Protein AF-A0A9X2CQ93-F1 (afdb_monomer_lite)

Organism: NCBI:txid2917993

Sequence (84 aa):
MSAIDSAQFSAAVSEVAEVEYVGTALTFQMCIGFLITIFSINLIPMIQRYVGWEWVFALLAIGPILGILSMVKYKRHEFNHVER

InterPro domains:
  IPR036259 MFS transporter superfamily [G3DSA:1.20.1250.20] (3-83)
  IPR036259 MFS transporter superfamily [SSF103473] (8-77)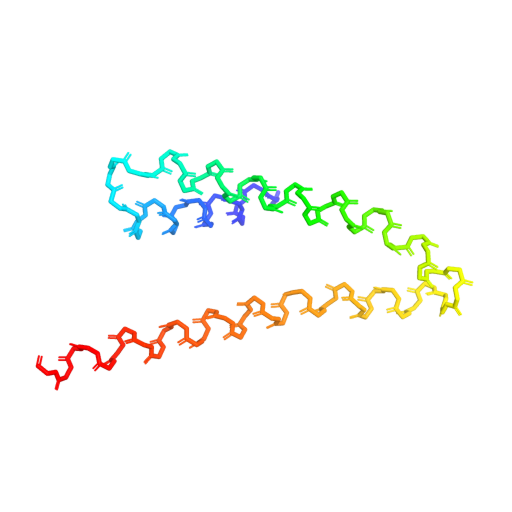

Structure (mmCIF, N/CA/C/O backbone):
data_AF-A0A9X2CQ93-F1
#
_entry.id   AF-A0A9X2CQ93-F1
#
loop_
_atom_site.group_PDB
_atom_site.id
_atom_site.type_symbol
_atom_site.label_atom_id
_atom_site.label_alt_id
_atom_site.label_comp_id
_atom_site.label_asym_id
_atom_site.label_entity_id
_atom_site.label_seq_id
_atom_site.pdbx_PDB_ins_code
_atom_site.Cartn_x
_atom_site.Cartn_y
_atom_site.Cartn_z
_atom_site.occupancy
_atom_site.B_iso_or_equiv
_atom_site.auth_seq_id
_atom_site.auth_comp_id
_atom_site.auth_asym_id
_atom_site.auth_atom_id
_atom_site.pdbx_PDB_model_num
ATOM 1 N N . MET A 1 1 ? -2.150 18.950 -2.159 1.00 38.81 1 MET A N 1
ATOM 2 C CA . MET A 1 1 ? -3.254 18.121 -2.694 1.00 38.81 1 MET A CA 1
ATOM 3 C C . MET A 1 1 ? -3.229 16.683 -2.159 1.00 38.81 1 MET A C 1
ATOM 5 O O . MET A 1 1 ? -4.290 16.131 -1.952 1.00 38.81 1 MET A O 1
ATOM 9 N N . SER A 1 2 ? -2.069 16.083 -1.864 1.00 41.09 2 SER A N 1
ATOM 10 C CA . SER A 1 2 ? -1.910 14.662 -1.484 1.00 41.09 2 SER A CA 1
ATOM 11 C C . SER A 1 2 ? -2.245 14.274 -0.029 1.00 41.09 2 SER A C 1
ATOM 13 O O . SER A 1 2 ? -2.184 13.098 0.307 1.00 41.09 2 SER A O 1
ATOM 15 N N . ALA A 1 3 ? -2.600 15.225 0.843 1.00 52.19 3 ALA A N 1
ATOM 16 C CA . ALA A 1 3 ? -2.967 14.938 2.239 1.00 52.19 3 ALA A CA 1
ATOM 17 C C . ALA A 1 3 ? -4.439 14.508 2.419 1.00 52.19 3 ALA A C 1
ATOM 19 O O . ALA A 1 3 ? -4.822 14.077 3.501 1.00 52.19 3 ALA A O 1
ATOM 20 N N . ILE A 1 4 ? -5.270 14.652 1.381 1.00 55.69 4 ILE A N 1
ATOM 21 C CA . ILE A 1 4 ? -6.716 14.398 1.460 1.00 55.69 4 ILE A CA 1
ATOM 22 C C . ILE A 1 4 ? -7.037 12.902 1.352 1.00 55.69 4 ILE A C 1
ATOM 24 O O . ILE A 1 4 ? -7.839 12.405 2.137 1.00 55.69 4 ILE A O 1
ATOM 28 N N . ASP A 1 5 ? -6.380 12.161 0.457 1.00 60.69 5 ASP A N 1
ATOM 29 C CA . ASP A 1 5 ? -6.688 10.739 0.246 1.00 60.69 5 ASP A CA 1
ATOM 30 C C . ASP A 1 5 ? -6.273 9.862 1.440 1.00 60.69 5 ASP A C 1
ATOM 32 O O . ASP A 1 5 ? -7.010 8.971 1.860 1.00 60.69 5 ASP A O 1
ATOM 36 N N . SER A 1 6 ? -5.116 10.143 2.053 1.00 67.12 6 SER A N 1
ATOM 37 C CA . SER A 1 6 ? -4.655 9.417 3.245 1.00 67.12 6 SER A CA 1
ATOM 38 C C . SER A 1 6 ? -5.534 9.687 4.469 1.00 67.12 6 SER A C 1
ATOM 40 O O . SER A 1 6 ? -5.805 8.765 5.242 1.00 67.12 6 SER A O 1
ATOM 42 N N . ALA A 1 7 ? -6.033 10.919 4.616 1.00 66.38 7 ALA A N 1
ATOM 43 C CA . ALA A 1 7 ? -6.973 11.285 5.671 1.00 66.38 7 ALA A CA 1
ATOM 44 C C . ALA A 1 7 ? -8.324 10.567 5.510 1.00 66.38 7 ALA A C 1
ATOM 46 O O . ALA A 1 7 ? -8.866 10.078 6.499 1.00 66.38 7 ALA A O 1
ATOM 47 N N . GLN A 1 8 ? -8.836 10.433 4.280 1.00 70.25 8 GLN A N 1
ATOM 48 C CA . GLN A 1 8 ? -10.088 9.710 4.016 1.00 70.25 8 GLN A CA 1
ATOM 49 C C . GLN A 1 8 ? -9.989 8.216 4.348 1.00 70.25 8 GLN A C 1
ATOM 51 O O . GLN A 1 8 ? -10.891 7.669 4.980 1.00 70.25 8 GLN A O 1
ATOM 56 N N . PHE A 1 9 ? -8.883 7.559 3.989 1.00 67.25 9 PHE A N 1
ATOM 57 C CA . PHE A 1 9 ? -8.680 6.146 4.326 1.00 67.25 9 PHE A CA 1
ATOM 58 C C . PHE A 1 9 ? -8.515 5.914 5.833 1.00 67.25 9 PHE A C 1
ATOM 60 O O . PHE A 1 9 ? -9.099 4.981 6.375 1.00 67.25 9 PHE A O 1
ATOM 67 N N . SER A 1 10 ? -7.751 6.772 6.516 1.00 65.50 10 SER A N 1
ATOM 68 C CA . SER A 1 10 ? -7.592 6.710 7.974 1.00 65.50 10 SER A CA 1
ATOM 69 C C . SER A 1 10 ? -8.924 6.920 8.701 1.00 65.50 10 SER A C 1
ATOM 71 O O . SER A 1 10 ? -9.194 6.236 9.687 1.00 65.50 10 SER A O 1
ATOM 73 N N . ALA A 1 11 ? -9.756 7.844 8.211 1.00 70.69 11 ALA A N 1
ATOM 74 C CA . ALA A 1 11 ? -11.087 8.091 8.754 1.00 70.69 11 ALA A CA 1
ATOM 75 C C . ALA A 1 11 ? -11.998 6.865 8.581 1.00 70.69 11 ALA A C 1
ATOM 77 O O . ALA A 1 11 ? -12.587 6.409 9.558 1.00 70.69 11 ALA A O 1
ATOM 78 N N . ALA A 1 12 ? -12.028 6.263 7.387 1.00 68.38 12 ALA A N 1
ATOM 79 C CA . ALA A 1 12 ? -12.811 5.054 7.121 1.00 68.38 12 ALA A CA 1
ATOM 80 C C . ALA A 1 12 ? -12.393 3.868 8.013 1.00 68.38 12 ALA A C 1
ATOM 82 O O . ALA A 1 12 ? -13.244 3.149 8.532 1.00 68.38 12 ALA A O 1
ATOM 83 N N . VAL A 1 13 ? -11.088 3.680 8.245 1.00 64.94 13 VAL A N 1
ATOM 84 C CA . VAL A 1 13 ? -10.586 2.640 9.160 1.00 64.94 13 VAL A CA 1
ATOM 85 C C . VAL A 1 13 ? -10.983 2.929 10.608 1.00 64.94 13 VAL A C 1
ATOM 87 O O . VAL A 1 13 ? -11.351 2.002 11.324 1.00 64.94 13 VAL A O 1
ATOM 90 N N . SER A 1 14 ? -10.959 4.193 11.038 1.00 63.28 14 SER A N 1
ATOM 91 C CA . SER A 1 14 ? -11.394 4.566 12.390 1.00 63.28 14 SER A CA 1
ATOM 92 C C . SER A 1 14 ? -12.904 4.439 12.619 1.00 63.28 14 SER A C 1
ATOM 94 O O . SER A 1 14 ? -13.316 4.242 13.755 1.00 63.28 14 SER A O 1
ATOM 96 N N . GLU A 1 15 ? -13.717 4.542 11.563 1.00 67.06 15 GLU A N 1
ATOM 97 C CA . GLU A 1 15 ? -15.180 4.423 11.633 1.00 67.06 15 GLU A CA 1
ATOM 98 C C . GLU A 1 15 ? -15.644 2.954 11.654 1.00 67.06 15 GLU A C 1
ATOM 100 O O . GLU A 1 15 ? -16.652 2.633 12.275 1.00 67.06 15 GLU A O 1
ATOM 105 N N . VAL A 1 16 ? -14.886 2.054 11.013 1.00 64.56 16 VAL A N 1
ATOM 106 C CA . VAL A 1 16 ? -15.175 0.607 10.961 1.00 64.56 16 VAL A CA 1
ATOM 107 C C . VAL A 1 16 ? -14.540 -0.174 12.122 1.00 64.56 16 VAL A C 1
ATOM 109 O O . VAL A 1 16 ? -15.059 -1.220 12.509 1.00 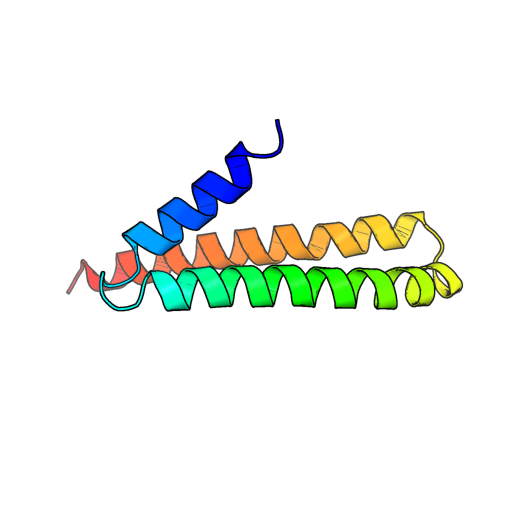64.56 16 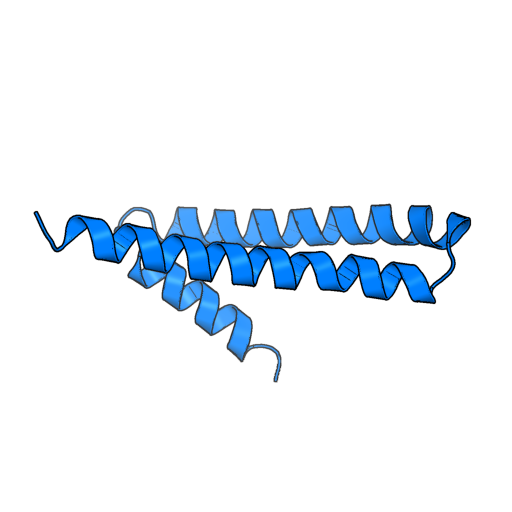VAL A O 1
ATOM 112 N N . ALA A 1 17 ? -13.417 0.286 12.682 1.00 61.31 17 ALA A N 1
ATOM 113 C CA . ALA A 1 17 ? -12.742 -0.404 13.781 1.00 61.31 17 ALA A CA 1
ATOM 114 C C . ALA A 1 17 ? -13.350 -0.051 15.151 1.00 61.31 17 ALA A C 1
ATOM 116 O O . ALA A 1 17 ? -13.596 1.115 15.452 1.00 61.31 17 ALA A O 1
ATOM 117 N N . GLU A 1 18 ? -13.526 -1.052 16.022 1.00 56.47 18 GLU A N 1
ATOM 118 C CA . GLU A 1 18 ? -13.853 -0.825 17.436 1.00 56.47 18 GLU A CA 1
ATOM 119 C C . GLU A 1 18 ? -12.812 0.103 18.083 1.00 56.47 18 GLU A C 1
ATOM 121 O O . GLU A 1 18 ? -11.610 -0.036 17.841 1.00 56.47 18 GLU A O 1
ATOM 126 N N . VAL A 1 19 ? -13.273 1.043 18.922 1.00 57.69 19 VAL A N 1
ATOM 127 C CA . VAL A 1 19 ? -12.475 2.134 19.527 1.00 57.69 19 VAL A CA 1
ATOM 128 C C . VAL A 1 19 ? -11.162 1.653 20.160 1.00 57.69 19 VAL A C 1
ATOM 130 O O . VAL A 1 19 ? -10.164 2.371 20.126 1.00 57.69 19 VAL A O 1
ATOM 133 N N . GLU A 1 20 ? -11.133 0.430 20.689 1.00 66.44 20 GLU A N 1
ATOM 134 C CA . GLU A 1 20 ? -9.960 -0.163 21.340 1.00 66.44 20 GLU A CA 1
ATOM 135 C C . GLU A 1 20 ? -8.863 -0.616 20.349 1.00 66.44 20 GLU A C 1
ATOM 137 O O . GLU A 1 20 ? -7.687 -0.668 20.708 1.00 66.44 20 GLU A O 1
ATOM 142 N N . TYR A 1 21 ? -9.204 -0.854 19.075 1.00 66.50 21 TYR A N 1
ATOM 143 C CA . TYR A 1 21 ? -8.291 -1.366 18.040 1.00 66.50 21 TYR A CA 1
ATOM 144 C C . TYR A 1 21 ? -7.979 -0.375 16.911 1.00 66.50 21 TYR A C 1
ATOM 146 O O . TYR A 1 21 ? -7.174 -0.691 16.029 1.00 66.50 21 TYR A O 1
ATOM 154 N N . VAL A 1 22 ? -8.543 0.839 16.941 1.00 72.19 22 VAL A N 1
ATOM 155 C CA . VAL A 1 22 ? -8.300 1.891 15.931 1.00 72.19 22 VAL A CA 1
ATOM 156 C C . VAL A 1 22 ? -6.801 2.167 15.750 1.00 72.19 22 VAL A C 1
ATOM 158 O O . VAL A 1 22 ? -6.310 2.239 14.623 1.00 72.19 22 VAL A O 1
ATOM 161 N N . GLY A 1 23 ? -6.039 2.255 16.847 1.00 71.94 23 GLY A N 1
ATOM 162 C CA . GLY A 1 23 ? -4.591 2.496 16.790 1.00 71.94 23 GLY A CA 1
ATOM 163 C C . GLY A 1 23 ? -3.809 1.363 16.113 1.00 71.94 23 GLY A C 1
ATOM 164 O O . GLY A 1 23 ? -2.906 1.613 15.307 1.00 71.94 23 GLY A O 1
ATOM 165 N N . THR A 1 24 ? -4.181 0.109 16.384 1.00 78.81 24 THR A N 1
ATOM 166 C CA . THR A 1 24 ? -3.581 -1.072 15.748 1.00 78.81 24 THR A CA 1
ATOM 167 C C . THR A 1 24 ? -3.941 -1.137 14.268 1.00 78.81 24 THR A C 1
ATOM 169 O O . THR A 1 24 ? -3.057 -1.369 13.445 1.00 78.81 24 THR A O 1
ATOM 172 N N . ALA A 1 25 ? -5.199 -0.866 13.913 1.00 77.12 25 ALA A N 1
ATOM 173 C CA . ALA A 1 25 ? -5.670 -0.872 12.531 1.00 77.12 25 ALA A CA 1
ATOM 174 C C . ALA A 1 25 ? -4.959 0.19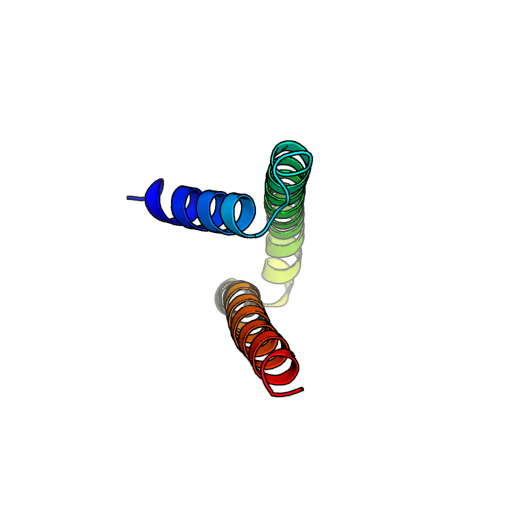0 11.670 1.00 77.12 25 ALA A C 1
ATOM 176 O O . ALA A 1 25 ? -4.488 -0.117 10.574 1.00 77.12 25 ALA A O 1
ATOM 177 N N . LEU A 1 26 ? -4.783 1.406 12.197 1.00 75.94 26 LEU A N 1
ATOM 178 C CA . LEU A 1 26 ? -4.041 2.484 11.531 1.00 75.94 26 LEU A CA 1
ATOM 179 C C . LEU A 1 26 ? -2.554 2.159 11.361 1.00 75.94 26 LEU A C 1
ATOM 181 O O . LEU A 1 26 ? -1.974 2.389 10.297 1.00 75.94 26 LEU A O 1
ATOM 185 N N . THR A 1 27 ? -1.932 1.580 12.390 1.00 81.62 27 THR A N 1
ATOM 186 C CA . THR A 1 27 ? -0.532 1.140 12.306 1.00 81.62 27 THR A CA 1
ATOM 187 C C . THR A 1 27 ? -0.377 0.050 11.250 1.00 81.62 27 THR A C 1
ATOM 189 O O . THR A 1 27 ? 0.525 0.120 10.419 1.00 81.62 27 THR A O 1
ATOM 192 N N . PHE A 1 28 ? -1.297 -0.915 11.216 1.00 82.06 28 PHE A N 1
ATOM 193 C CA . PHE A 1 28 ? -1.297 -1.990 10.229 1.00 82.06 28 PHE A CA 1
ATOM 194 C C . PHE A 1 28 ? -1.467 -1.453 8.803 1.00 82.06 28 PHE A C 1
ATOM 196 O O . PHE A 1 28 ? -0.725 -1.849 7.902 1.00 82.06 28 PHE A O 1
ATOM 203 N N . GLN A 1 29 ? -2.370 -0.487 8.606 1.00 82.25 29 GLN A N 1
ATOM 204 C CA . GLN A 1 29 ? -2.549 0.212 7.334 1.00 82.25 29 GLN A CA 1
ATOM 205 C C . GLN A 1 29 ? -1.248 0.883 6.871 1.00 82.25 29 GLN A C 1
ATOM 207 O O . GLN A 1 29 ? -0.849 0.714 5.715 1.00 82.25 29 GLN A O 1
ATOM 212 N N . MET A 1 30 ? -0.557 1.608 7.757 1.00 83.69 30 MET A N 1
ATOM 213 C CA . MET A 1 30 ? 0.734 2.215 7.419 1.00 83.69 30 MET A CA 1
ATOM 214 C C . MET A 1 30 ? 1.804 1.167 7.113 1.00 83.69 30 MET A C 1
ATOM 216 O O . MET A 1 30 ? 2.509 1.306 6.115 1.00 83.69 30 MET A O 1
ATOM 220 N N . CYS A 1 31 ? 1.919 0.112 7.925 1.00 86.50 31 CYS A N 1
ATOM 221 C CA . CYS A 1 31 ? 2.883 -0.964 7.702 1.00 86.50 31 CYS A CA 1
ATOM 222 C C . CYS A 1 31 ? 2.674 -1.630 6.338 1.00 86.50 31 CYS A C 1
ATOM 224 O O . CYS A 1 31 ? 3.646 -1.836 5.611 1.00 86.50 31 CYS A O 1
ATOM 226 N N . ILE A 1 32 ? 1.424 -1.906 5.955 1.00 84.81 32 ILE A N 1
ATOM 227 C CA . ILE A 1 32 ? 1.095 -2.447 4.631 1.00 84.81 32 ILE A CA 1
ATOM 228 C C . ILE A 1 32 ? 1.468 -1.447 3.533 1.00 84.81 32 ILE A C 1
ATOM 230 O O . ILE A 1 32 ? 2.150 -1.821 2.580 1.00 84.81 32 ILE A O 1
ATOM 234 N N . GLY A 1 33 ? 1.072 -0.176 3.659 1.00 83.81 33 GLY A N 1
ATOM 235 C CA . GLY A 1 33 ? 1.391 0.851 2.662 1.00 83.81 33 GLY A CA 1
ATOM 236 C C . GLY A 1 33 ? 2.899 1.008 2.442 1.00 83.81 33 GLY A C 1
ATOM 237 O O . GLY A 1 33 ? 3.377 1.090 1.306 1.00 83.81 33 GLY A O 1
ATOM 238 N N . PHE A 1 34 ? 3.669 0.966 3.527 1.00 85.25 34 PHE A N 1
ATOM 239 C CA . PHE A 1 34 ? 5.123 1.040 3.473 1.00 85.25 34 PHE A CA 1
ATOM 240 C C . PHE A 1 34 ? 5.744 -0.230 2.874 1.00 85.25 34 PHE A C 1
ATOM 242 O O . PHE A 1 34 ? 6.633 -0.134 2.029 1.00 85.25 34 PHE A O 1
ATOM 249 N N . LEU A 1 35 ? 5.240 -1.416 3.231 1.00 88.31 35 LEU A N 1
ATOM 250 C CA . LEU A 1 35 ? 5.684 -2.691 2.659 1.00 88.31 35 LEU A CA 1
ATOM 251 C C . LEU A 1 35 ? 5.464 -2.731 1.140 1.00 88.31 35 LEU A C 1
ATOM 253 O O . LEU A 1 35 ? 6.380 -3.087 0.400 1.00 88.31 35 LEU A O 1
ATOM 257 N N . ILE A 1 36 ? 4.285 -2.309 0.672 1.00 84.50 36 ILE A N 1
ATOM 258 C CA . ILE A 1 36 ? 3.959 -2.213 -0.759 1.00 84.50 36 ILE A CA 1
ATOM 259 C C . ILE A 1 36 ? 4.916 -1.242 -1.461 1.00 84.50 36 ILE A C 1
ATOM 261 O O . ILE A 1 36 ? 5.372 -1.523 -2.571 1.00 84.50 36 ILE A O 1
ATOM 265 N N . THR A 1 37 ? 5.264 -0.129 -0.812 1.00 86.00 37 THR A N 1
ATOM 266 C CA . THR A 1 37 ? 6.206 0.860 -1.353 1.00 86.00 37 THR A CA 1
ATOM 267 C C . THR A 1 37 ? 7.610 0.273 -1.492 1.00 86.00 37 THR A C 1
ATOM 269 O O . THR A 1 37 ? 8.186 0.324 -2.579 1.00 86.00 37 THR A O 1
ATOM 272 N N . ILE A 1 38 ? 8.144 -0.345 -0.432 1.00 87.31 38 ILE A N 1
ATOM 273 C CA . ILE A 1 38 ? 9.459 -1.008 -0.454 1.00 87.31 38 ILE A CA 1
ATOM 274 C C . ILE A 1 38 ? 9.489 -2.081 -1.542 1.00 87.31 38 ILE A C 1
ATOM 276 O O . ILE A 1 38 ? 10.434 -2.147 -2.333 1.00 87.31 38 ILE A O 1
ATOM 280 N N . PHE A 1 39 ? 8.451 -2.911 -1.598 1.00 86.19 39 PHE A N 1
ATOM 281 C CA . PHE A 1 39 ? 8.351 -3.978 -2.580 1.00 86.19 39 PHE A CA 1
ATOM 282 C C . PHE A 1 39 ? 8.313 -3.421 -4.006 1.00 86.19 39 PHE A C 1
ATOM 284 O O . PHE A 1 39 ? 9.062 -3.887 -4.861 1.00 86.19 39 PHE A O 1
ATOM 291 N N . SER A 1 40 ? 7.531 -2.366 -4.250 1.00 81.12 40 SER A N 1
ATOM 292 C CA . SER A 1 40 ? 7.447 -1.708 -5.559 1.00 81.12 40 SER A CA 1
ATOM 293 C C . SER A 1 40 ? 8.791 -1.129 -5.994 1.00 81.12 40 SER A C 1
ATOM 295 O O . SER A 1 40 ? 9.212 -1.367 -7.122 1.00 81.12 40 SER A O 1
ATOM 297 N N . ILE A 1 41 ? 9.513 -0.442 -5.103 1.00 86.31 41 ILE A N 1
ATOM 298 C CA . ILE A 1 41 ? 10.838 0.129 -5.410 1.00 86.31 41 ILE A CA 1
ATOM 299 C C . ILE A 1 41 ? 11.844 -0.961 -5.798 1.00 86.31 41 ILE A C 1
ATOM 301 O O . ILE A 1 41 ? 12.682 -0.731 -6.665 1.00 86.31 41 ILE A O 1
ATOM 305 N N . ASN A 1 42 ? 11.762 -2.148 -5.193 1.00 84.19 42 ASN A N 1
ATOM 306 C CA . ASN A 1 42 ? 12.645 -3.267 -5.530 1.00 84.19 42 ASN A CA 1
ATOM 307 C C . ASN A 1 42 ? 12.210 -3.999 -6.808 1.00 84.19 42 ASN A C 1
ATOM 309 O O . ASN A 1 42 ? 13.054 -4.444 -7.587 1.00 84.19 42 ASN A O 1
ATOM 313 N N . LEU A 1 43 ? 10.902 -4.116 -7.043 1.00 80.06 43 LEU A N 1
ATOM 314 C CA . LEU A 1 43 ? 10.351 -4.887 -8.153 1.00 80.06 43 LEU A CA 1
ATOM 315 C C . LEU A 1 43 ? 10.369 -4.113 -9.482 1.00 80.06 43 LEU A C 1
ATOM 317 O O . LEU A 1 43 ? 10.692 -4.686 -10.522 1.00 80.06 43 LEU A O 1
ATOM 321 N N . ILE A 1 44 ? 10.081 -2.808 -9.454 1.00 82.31 44 ILE A N 1
ATOM 322 C CA . ILE A 1 44 ? 10.072 -1.923 -10.630 1.00 82.31 44 ILE A CA 1
ATOM 323 C C . ILE A 1 44 ? 11.373 -1.999 -11.449 1.00 82.31 44 ILE A C 1
ATOM 325 O O . ILE A 1 44 ? 11.276 -2.282 -12.642 1.00 82.31 44 ILE A O 1
ATOM 329 N N . PRO A 1 45 ? 12.582 -1.809 -10.883 1.00 80.06 45 PRO A N 1
ATOM 330 C CA . PRO A 1 45 ? 13.818 -1.849 -11.665 1.00 80.06 45 PRO A CA 1
ATOM 331 C C . PRO A 1 45 ? 14.124 -3.251 -12.209 1.00 80.06 45 PRO A C 1
ATOM 333 O O . PRO A 1 45 ? 14.739 -3.376 -13.271 1.00 80.06 45 PRO A O 1
ATOM 336 N N . MET A 1 46 ? 13.673 -4.310 -11.522 1.00 80.75 46 MET A N 1
ATOM 337 C CA . MET A 1 46 ? 13.807 -5.684 -12.009 1.00 80.75 46 MET A CA 1
ATOM 338 C C . MET A 1 46 ? 12.936 -5.899 -13.251 1.00 80.75 46 MET A C 1
ATOM 340 O O . MET A 1 46 ? 13.435 -6.395 -14.257 1.00 80.75 46 MET A O 1
ATOM 344 N N . ILE A 1 47 ? 11.672 -5.469 -13.217 1.00 75.25 47 ILE A N 1
ATOM 345 C CA . ILE A 1 47 ? 10.730 -5.607 -14.340 1.00 75.25 47 ILE A CA 1
ATOM 346 C C . ILE A 1 47 ? 11.097 -4.666 -15.496 1.00 75.25 47 ILE A C 1
ATOM 348 O O . ILE A 1 47 ? 11.094 -5.085 -16.654 1.00 75.25 47 ILE A O 1
ATOM 352 N N . GLN A 1 48 ? 11.493 -3.425 -15.202 1.00 81.69 48 GLN A N 1
ATOM 353 C CA . GLN A 1 48 ? 11.943 -2.445 -16.197 1.00 81.69 48 GLN A CA 1
ATOM 354 C C . GLN A 1 48 ? 13.047 -3.019 -17.095 1.00 81.69 48 GLN A C 1
ATOM 356 O O . GLN A 1 48 ? 13.054 -2.770 -18.300 1.00 81.69 48 GLN A O 1
ATOM 361 N N . ARG A 1 49 ? 13.963 -3.810 -16.522 1.00 76.75 49 ARG A N 1
ATOM 362 C CA . ARG A 1 49 ? 15.069 -4.437 -17.257 1.00 76.75 49 ARG A CA 1
ATOM 363 C C . ARG A 1 49 ? 14.622 -5.436 -18.325 1.00 76.75 49 ARG A C 1
ATOM 365 O O . ARG A 1 49 ? 15.360 -5.626 -19.284 1.00 76.75 49 ARG A O 1
ATOM 372 N N . TYR A 1 50 ? 13.454 -6.057 -18.165 1.00 77.06 50 TYR A N 1
ATOM 373 C CA . TYR A 1 50 ? 12.940 -7.061 -19.099 1.00 77.06 50 TYR A CA 1
ATOM 374 C C . TYR A 1 50 ? 11.908 -6.504 -20.081 1.00 77.06 50 TYR A C 1
ATOM 376 O O . TYR A 1 50 ? 11.844 -6.981 -21.210 1.00 77.06 50 TYR A O 1
ATOM 384 N N . VAL A 1 51 ? 11.096 -5.523 -19.667 1.00 75.25 51 VAL A N 1
ATOM 385 C CA . VAL A 1 51 ? 9.882 -5.129 -20.413 1.00 75.25 51 VAL A CA 1
ATOM 386 C C . VAL A 1 51 ? 9.841 -3.638 -20.788 1.00 75.25 51 VAL A C 1
ATOM 388 O O . VAL A 1 51 ? 8.954 -3.215 -21.524 1.00 75.25 51 VAL A O 1
ATOM 391 N N . GLY A 1 52 ? 10.803 -2.830 -20.328 1.00 76.19 52 GLY A N 1
ATOM 392 C CA . GLY A 1 52 ? 10.819 -1.381 -20.558 1.00 76.19 52 GLY A CA 1
ATOM 393 C C . GLY A 1 52 ? 9.805 -0.612 -19.696 1.00 76.19 52 GLY A C 1
ATOM 394 O O . GLY A 1 52 ? 9.007 -1.192 -18.964 1.00 76.19 52 GLY A O 1
ATOM 395 N N . TRP A 1 53 ? 9.854 0.722 -19.746 1.00 74.00 53 TRP A N 1
ATOM 396 C CA . TRP A 1 53 ? 9.069 1.594 -18.856 1.00 74.00 53 TRP A CA 1
ATOM 397 C C . TRP A 1 53 ? 7.558 1.589 -19.134 1.00 74.00 53 TRP A C 1
ATOM 3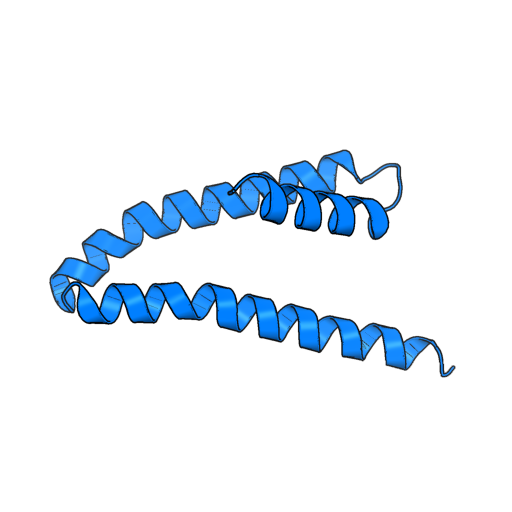99 O O . TRP A 1 53 ? 6.776 1.750 -18.201 1.00 74.00 53 TRP A O 1
ATOM 409 N N . GLU A 1 54 ? 7.135 1.364 -20.381 1.00 75.88 54 GLU A N 1
ATOM 410 C CA . GLU A 1 54 ? 5.719 1.410 -20.784 1.00 75.88 54 GLU A CA 1
ATOM 411 C C . GLU A 1 54 ? 4.866 0.361 -20.050 1.00 75.88 54 GLU A C 1
ATOM 413 O O . GLU A 1 54 ? 3.785 0.664 -19.545 1.00 75.88 54 GLU A O 1
ATOM 418 N N . TRP A 1 55 ? 5.385 -0.859 -19.899 1.00 71.12 55 TRP A N 1
ATOM 419 C CA . TRP A 1 55 ? 4.674 -1.957 -19.236 1.00 71.12 55 TRP A CA 1
ATOM 420 C C . TRP A 1 55 ? 4.727 -1.886 -17.706 1.00 71.12 55 TRP A C 1
ATOM 422 O O . TRP A 1 55 ? 3.823 -2.381 -17.032 1.00 71.12 55 TRP A O 1
ATOM 432 N N . VAL A 1 56 ? 5.741 -1.227 -17.139 1.00 73.56 56 VAL A N 1
ATOM 433 C CA . VAL A 1 56 ? 5.854 -1.011 -15.687 1.00 73.56 56 VAL A CA 1
ATOM 434 C C . VAL A 1 56 ? 4.714 -0.124 -15.178 1.00 73.56 56 VAL A C 1
ATOM 436 O O . VAL A 1 56 ? 4.125 -0.420 -14.137 1.00 73.56 56 VAL A O 1
ATOM 439 N N . PHE A 1 57 ? 4.349 0.924 -15.923 1.00 69.56 57 PHE A N 1
ATOM 440 C CA . PHE A 1 57 ? 3.214 1.783 -15.566 1.00 69.56 57 PHE A CA 1
ATOM 441 C C . PHE A 1 57 ? 1.872 1.043 -15.636 1.00 69.56 57 PHE A C 1
ATOM 443 O O . PHE A 1 57 ? 1.024 1.238 -14.764 1.00 69.56 57 PHE A O 1
ATOM 450 N N . ALA A 1 58 ? 1.696 0.147 -16.613 1.00 75.31 58 ALA A N 1
ATOM 451 C CA . ALA A 1 58 ? 0.510 -0.705 -16.696 1.00 75.31 58 ALA A CA 1
ATOM 452 C C . ALA A 1 58 ? 0.402 -1.661 -15.491 1.00 75.31 58 ALA A C 1
ATOM 454 O O . ALA A 1 58 ? -0.681 -1.845 -14.940 1.00 75.31 58 ALA A O 1
ATOM 455 N N . LEU A 1 59 ? 1.531 -2.210 -15.029 1.00 70.75 59 LEU A N 1
ATOM 456 C CA . LEU A 1 59 ? 1.606 -3.027 -13.813 1.00 70.75 59 LEU A CA 1
ATOM 457 C C . LEU A 1 59 ? 1.248 -2.238 -12.547 1.00 70.75 59 LEU A C 1
ATOM 459 O O . LEU A 1 59 ? 0.552 -2.764 -11.679 1.00 70.75 59 LEU A O 1
ATOM 463 N N . LEU A 1 60 ? 1.659 -0.970 -12.454 1.00 70.12 60 LEU A N 1
ATOM 464 C CA . LEU A 1 60 ? 1.300 -0.101 -11.328 1.00 70.12 60 LEU A CA 1
ATOM 465 C C . LEU A 1 60 ? -0.218 0.124 -11.221 1.00 70.12 60 LEU A C 1
ATOM 467 O O . LEU A 1 60 ? -0.750 0.222 -10.116 1.00 70.12 60 LEU A O 1
ATOM 471 N N . ALA A 1 61 ? -0.924 0.164 -12.356 1.00 72.31 61 ALA A N 1
ATOM 472 C CA . ALA A 1 61 ? -2.373 0.363 -12.407 1.00 72.31 61 ALA A CA 1
ATOM 473 C C . ALA A 1 61 ? -3.186 -0.850 -11.908 1.00 72.31 61 ALA A C 1
ATOM 475 O O . ALA A 1 61 ? -4.352 -0.698 -11.540 1.00 72.31 61 ALA A O 1
ATOM 476 N N . ILE A 1 62 ? -2.582 -2.041 -11.824 1.00 76.94 62 ILE A N 1
ATOM 477 C CA . ILE A 1 62 ? -3.254 -3.255 -11.330 1.00 76.94 62 ILE A CA 1
ATOM 478 C C . ILE A 1 62 ? -3.591 -3.140 -9.834 1.00 76.94 62 ILE A C 1
ATOM 480 O O . ILE A 1 62 ? -4.654 -3.596 -9.408 1.00 76.94 62 ILE A O 1
ATOM 484 N N . GLY A 1 63 ? -2.730 -2.493 -9.039 1.00 71.81 63 GLY A N 1
ATOM 485 C CA . GLY A 1 63 ? -2.947 -2.296 -7.599 1.00 71.81 63 GLY A CA 1
ATOM 486 C C . GLY A 1 63 ? -4.253 -1.548 -7.279 1.00 71.81 63 GLY A C 1
ATOM 487 O O . GLY A 1 63 ? -5.093 -2.085 -6.553 1.00 71.81 63 GLY A O 1
ATOM 488 N N . PRO A 1 64 ? -4.480 -0.352 -7.855 1.00 71.69 64 PRO A N 1
ATOM 489 C CA . PRO A 1 64 ? -5.736 0.383 -7.725 1.00 71.69 64 PRO A CA 1
ATOM 490 C C . PRO A 1 64 ? -6.966 -0.410 -8.182 1.00 71.69 64 PRO A C 1
ATOM 492 O O . PRO A 1 64 ? -7.985 -0.393 -7.496 1.00 71.69 64 PRO A O 1
ATOM 495 N N . ILE A 1 65 ? -6.876 -1.145 -9.297 1.00 79.88 65 ILE A N 1
ATOM 496 C CA . ILE A 1 65 ? -7.994 -1.955 -9.813 1.00 79.88 65 ILE A CA 1
ATOM 497 C C . ILE A 1 65 ? -8.389 -3.037 -8.799 1.00 79.88 65 ILE A C 1
ATOM 499 O O . ILE A 1 65 ? -9.570 -3.189 -8.489 1.00 79.88 65 ILE A O 1
ATOM 503 N N . LEU A 1 66 ? -7.415 -3.751 -8.228 1.00 73.88 66 LEU A N 1
ATOM 504 C CA . LEU A 1 66 ? -7.660 -4.743 -7.174 1.00 73.88 66 LEU A CA 1
ATOM 505 C C . LEU A 1 66 ? -8.250 -4.114 -5.901 1.00 73.88 66 LEU A C 1
ATOM 507 O O . LEU A 1 66 ? -9.127 -4.713 -5.269 1.00 73.88 66 LEU A O 1
ATOM 511 N N . GLY A 1 67 ? -7.811 -2.905 -5.543 1.00 70.69 67 GLY A N 1
ATOM 512 C CA . GLY A 1 67 ? -8.366 -2.137 -4.425 1.00 70.69 67 GLY A CA 1
ATOM 513 C C . GLY A 1 67 ? -9.839 -1.779 -4.636 1.00 70.69 67 GLY A C 1
ATOM 514 O O . GLY A 1 67 ? -10.673 -2.044 -3.768 1.00 70.69 67 GLY A O 1
ATOM 515 N N . ILE A 1 68 ? -10.182 -1.274 -5.825 1.00 77.44 68 ILE A N 1
ATOM 516 C CA . ILE A 1 68 ? -11.564 -0.956 -6.212 1.00 77.44 68 ILE A CA 1
ATOM 517 C C . ILE A 1 68 ? -12.429 -2.223 -6.194 1.00 77.44 68 ILE A C 1
ATOM 519 O O . ILE A 1 68 ? -13.515 -2.219 -5.616 1.00 77.44 68 ILE A O 1
ATOM 523 N N . LEU A 1 69 ? -11.941 -3.333 -6.760 1.00 79.44 69 LEU A N 1
ATOM 524 C CA . LEU A 1 69 ? -12.655 -4.615 -6.742 1.00 79.44 69 LEU A CA 1
ATOM 525 C C . LEU A 1 69 ? -12.914 -5.114 -5.313 1.00 79.44 69 LEU A C 1
ATOM 527 O O . LEU A 1 69 ? -13.991 -5.644 -5.035 1.00 79.44 69 LEU A O 1
ATOM 531 N N . SER A 1 70 ? -11.963 -4.913 -4.400 1.00 70.56 70 SER A N 1
ATOM 532 C CA . SER A 1 70 ? -12.108 -5.296 -2.991 1.00 70.56 70 SER A CA 1
ATOM 533 C C . SER A 1 70 ? -13.146 -4.439 -2.265 1.00 70.56 70 SER A C 1
ATOM 535 O O . SER A 1 70 ? -14.001 -4.992 -1.572 1.00 70.56 70 SER A O 1
ATOM 537 N N . MET A 1 71 ? -13.153 -3.119 -2.484 1.00 70.06 71 MET A N 1
ATOM 538 C CA . MET A 1 71 ? -14.186 -2.224 -1.940 1.00 70.06 71 MET A CA 1
ATOM 539 C C . MET A 1 71 ? -15.586 -2.563 -2.470 1.00 70.06 71 MET A C 1
ATOM 541 O O . MET A 1 71 ? -16.546 -2.633 -1.700 1.00 70.06 71 MET A O 1
ATOM 545 N N . VAL A 1 72 ? -15.711 -2.847 -3.771 1.00 72.75 72 VAL A N 1
ATOM 546 C CA . VAL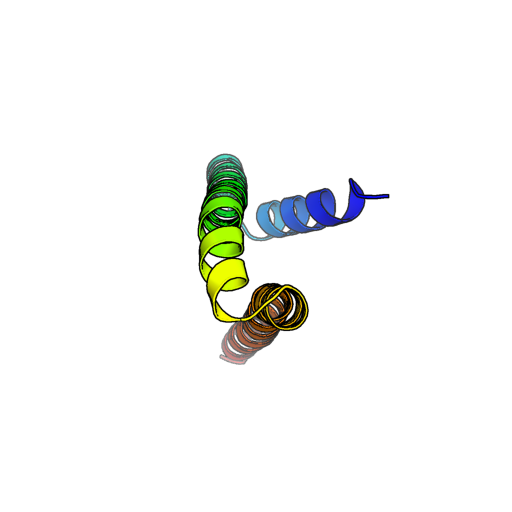 A 1 72 ? -16.988 -3.260 -4.381 1.00 72.75 72 VAL A CA 1
ATOM 547 C C . VAL A 1 72 ? -17.461 -4.607 -3.823 1.00 72.75 72 VAL A C 1
ATOM 549 O O . VAL A 1 72 ? -18.655 -4.787 -3.575 1.00 72.75 72 VAL A O 1
ATOM 552 N N . LYS A 1 73 ? -16.541 -5.549 -3.581 1.00 66.88 73 LYS A N 1
ATOM 553 C CA . LYS A 1 73 ? -16.863 -6.856 -2.992 1.00 66.88 73 LYS A CA 1
ATOM 554 C C . LYS A 1 73 ? -17.301 -6.740 -1.528 1.00 66.88 73 LYS A C 1
ATOM 556 O O . LYS A 1 73 ? -18.243 -7.428 -1.140 1.00 66.88 73 LYS A O 1
ATOM 561 N N . TYR A 1 74 ? -16.668 -5.872 -0.737 1.00 60.00 74 TYR A N 1
ATOM 562 C CA . TYR A 1 74 ? -17.014 -5.672 0.675 1.00 60.00 74 TYR A CA 1
ATOM 563 C C . TYR A 1 74 ? -18.418 -5.077 0.843 1.00 60.00 74 TYR A C 1
ATOM 565 O O . TYR A 1 74 ? -19.237 -5.624 1.581 1.00 60.00 74 TYR A O 1
ATOM 573 N N . LYS A 1 75 ? -18.761 -4.067 0.031 1.00 57.69 75 LYS A N 1
ATOM 574 C CA . LYS A 1 75 ? -20.108 -3.468 -0.009 1.00 57.69 75 LYS A CA 1
ATOM 575 C C . LYS A 1 75 ? -21.220 -4.490 -0.301 1.00 57.69 75 LYS A C 1
ATOM 577 O O . LYS A 1 75 ? -22.371 -4.285 0.073 1.00 57.69 75 LYS A O 1
ATOM 582 N N . ARG A 1 76 ? -20.897 -5.610 -0.956 1.00 56.53 76 ARG A N 1
ATOM 583 C CA . ARG A 1 76 ? -21.864 -6.676 -1.256 1.00 56.53 76 ARG A CA 1
ATOM 584 C C . ARG A 1 76 ? -22.073 -7.668 -0.104 1.00 56.53 76 ARG A C 1
ATOM 586 O O . ARG A 1 76 ? -23.096 -8.344 -0.088 1.00 56.53 76 ARG A O 1
ATOM 593 N N . HIS A 1 77 ? -21.147 -7.754 0.853 1.00 54.03 77 HIS A N 1
ATOM 594 C CA . HIS A 1 77 ? -21.267 -8.646 2.012 1.00 54.03 77 HIS A CA 1
ATOM 595 C C . HIS A 1 77 ? -22.031 -8.020 3.190 1.00 54.03 77 HIS A C 1
ATOM 597 O O . HIS A 1 77 ? -22.752 -8.747 3.875 1.00 54.03 77 HIS A O 1
ATOM 603 N N . GLU A 1 78 ? -21.944 -6.700 3.386 1.00 53.31 78 GLU A N 1
ATOM 604 C CA . GLU A 1 78 ? -22.750 -5.989 4.396 1.00 53.31 78 GLU A CA 1
ATOM 605 C C . GLU A 1 78 ? -24.243 -5.963 4.042 1.00 53.31 78 GLU A C 1
ATOM 607 O O . GLU A 1 78 ? -25.092 -6.104 4.916 1.00 53.31 78 GLU A O 1
ATOM 612 N N . PHE A 1 79 ? -24.587 -5.889 2.752 1.00 50.34 79 PHE A N 1
ATOM 613 C CA . PHE A 1 79 ? -25.990 -5.869 2.324 1.00 50.34 79 PHE A CA 1
ATOM 614 C C . PHE A 1 79 ? -26.715 -7.210 2.552 1.00 50.34 79 PHE A C 1
ATOM 616 O O . PHE A 1 79 ? -27.927 -7.237 2.717 1.00 50.34 79 PHE A O 1
ATOM 623 N N . ASN A 1 80 ? -25.983 -8.328 2.612 1.00 51.41 80 ASN A N 1
ATOM 624 C CA . ASN A 1 80 ? -26.567 -9.669 2.747 1.00 51.41 80 ASN A CA 1
ATOM 625 C C . ASN A 1 80 ? -26.828 -10.095 4.209 1.00 51.41 80 ASN A C 1
ATOM 627 O O . ASN A 1 80 ? -27.405 -11.157 4.435 1.00 51.41 80 ASN A O 1
ATOM 631 N N . HIS A 1 81 ? -26.376 -9.308 5.196 1.00 52.66 81 HIS A N 1
ATOM 632 C CA . HIS A 1 81 ? -26.646 -9.543 6.624 1.00 52.66 81 HIS A CA 1
ATOM 633 C C . HIS A 1 81 ? -27.788 -8.680 7.177 1.00 52.66 81 HIS A C 1
ATOM 635 O O . HIS A 1 81 ? -28.251 -8.948 8.277 1.00 52.66 81 HIS A O 1
ATOM 641 N N . VAL A 1 82 ? -28.261 -7.679 6.424 1.00 52.81 82 VAL A N 1
ATOM 642 C CA . VAL A 1 82 ? -29.402 -6.831 6.817 1.00 52.81 82 VAL A CA 1
ATOM 643 C C . VAL A 1 82 ? -30.754 -7.472 6.456 1.00 52.81 82 VAL A C 1
ATOM 645 O O . VAL A 1 82 ? -31.775 -7.101 7.023 1.00 52.81 82 VAL A O 1
ATOM 648 N N . GLU A 1 83 ? -30.779 -8.472 5.567 1.00 46.56 83 GLU A N 1
ATOM 649 C CA . GLU A 1 83 ? -32.003 -9.192 5.165 1.00 46.56 83 GLU A CA 1
ATOM 650 C C . GLU A 1 83 ? -32.262 -10.508 5.939 1.00 46.56 83 GLU A C 1
ATOM 652 O O . GLU A 1 83 ? -33.020 -11.357 5.461 1.00 46.56 83 GLU A O 1
ATOM 657 N N . ARG A 1 84 ? -31.662 -10.716 7.123 1.00 41.47 84 ARG A N 1
ATOM 658 C CA . ARG A 1 84 ? -32.035 -11.827 8.023 1.00 41.47 84 ARG A CA 1
ATOM 659 C C . ARG A 1 84 ? -32.405 -11.366 9.421 1.00 41.47 84 ARG A C 1
ATOM 661 O O . ARG A 1 84 ? -31.639 -10.566 9.992 1.00 41.47 84 ARG A O 1
#

Foldseek 3Di:
DPPVVLVVVLVVLCVPDDVVCSVVSNVVVVVVVVVVVVVLVVVLVVVCVPPNDVVNVVVVVVVVVVVVVVVVVVVVVVVVVVVD

Secondary structure (DSSP, 8-state):
-THHHHHHHHHHHHHHS-TTTHHHHHHHHHHHHHHHHHHHHHHHHHHHHHHHHHHHHHHHHHHHHHHHHHHHHHHHHHTTTTT-

Radius of gyration: 16.79 Å; chains: 1; bounding box: 47×30×42 Å

pLDDT: mean 70.46, std 11.72, range [38.81, 88.31]